Protein AF-A0A2D4WJD2-F1 (afdb_monomer_lite)

Radius of gyration: 35.12 Å; chains: 1; bounding box: 92×122×55 Å

Secondary structure (DSSP, 8-state):
--------------PPPSSPPPHHHHHHHHHHHHHHTTTT----SHHHHHHHHHHHHHHHHHHHHTTT-HHHHHHHTT--HHHHHHHHHHTTSS-----------------------------

Structure (mmCIF, N/CA/C/O backbone):
data_AF-A0A2D4WJD2-F1
#
_entry.id   AF-A0A2D4WJD2-F1
#
loop_
_atom_site.group_PDB
_atom_site.id
_atom_site.type_symbol
_atom_site.label_atom_id
_atom_site.label_alt_id
_atom_site.label_comp_id
_atom_site.label_asym_id
_atom_site.label_entity_id
_atom_site.label_seq_id
_atom_site.pdbx_PDB_ins_code
_atom_site.Cartn_x
_atom_site.Cartn_y
_atom_site.Cartn_z
_atom_site.occupancy
_atom_site.B_iso_or_equiv
_atom_site.auth_seq_id
_atom_site.auth_comp_id
_atom_site.auth_asym_id
_atom_site.auth_atom_id
_atom_site.pdbx_PDB_model_num
ATOM 1 N N . MET A 1 1 ? -44.466 -49.284 16.975 1.00 56.44 1 MET A N 1
ATOM 2 C CA . MET A 1 1 ? -43.035 -49.291 16.580 1.00 56.44 1 MET A CA 1
ATOM 3 C C . MET A 1 1 ? -42.590 -47.872 16.221 1.00 56.44 1 MET A C 1
ATOM 5 O O . MET A 1 1 ? -43.418 -47.095 15.765 1.00 56.44 1 MET A O 1
ATOM 9 N N . LYS A 1 2 ? -41.320 -47.527 16.469 1.00 49.72 2 LYS A N 1
ATOM 10 C CA . LYS A 1 2 ? -40.626 -46.257 16.136 1.00 49.72 2 LYS A CA 1
ATOM 11 C C . LYS A 1 2 ? -39.105 -46.519 16.253 1.00 49.72 2 LYS A C 1
ATOM 13 O O . LYS A 1 2 ? -38.766 -47.464 16.966 1.00 49.72 2 LYS A O 1
ATOM 18 N N . PRO A 1 3 ? -38.192 -45.685 15.705 1.00 69.44 3 PRO A N 1
ATOM 19 C CA . PRO A 1 3 ? -38.372 -44.546 14.797 1.00 69.44 3 PRO A CA 1
ATOM 20 C C . PRO A 1 3 ? -37.901 -44.975 13.371 1.00 69.44 3 PRO A C 1
ATOM 22 O O . PRO A 1 3 ? -38.498 -45.964 12.953 1.00 69.44 3 PRO A O 1
ATOM 25 N N . PRO A 1 4 ? -36.941 -44.389 12.592 1.00 54.59 4 PRO A N 1
ATOM 26 C CA . PRO A 1 4 ? -36.079 -43.202 12.742 1.00 54.59 4 PRO A CA 1
ATOM 27 C C . PRO A 1 4 ? -36.328 -42.042 11.738 1.00 54.59 4 PRO A C 1
ATOM 29 O O . PRO A 1 4 ? -36.428 -42.241 10.538 1.00 54.59 4 PRO A O 1
ATOM 32 N N . LYS A 1 5 ? -36.258 -40.808 12.263 1.00 56.62 5 LYS A N 1
ATOM 33 C CA . LYS A 1 5 ? -35.616 -39.603 11.679 1.00 56.62 5 LYS A CA 1
ATOM 34 C C . LYS A 1 5 ? -35.962 -39.194 10.229 1.00 56.62 5 LYS A C 1
ATOM 36 O O . LYS A 1 5 ? -35.385 -39.703 9.273 1.00 56.62 5 LYS A O 1
ATOM 41 N N . HIS A 1 6 ? -36.704 -38.087 10.091 1.00 54.88 6 HIS A N 1
ATOM 42 C CA . HIS A 1 6 ? -36.541 -37.214 8.921 1.00 54.88 6 HIS A CA 1
ATOM 43 C C . HIS A 1 6 ? -35.066 -36.814 8.798 1.00 54.88 6 HIS A C 1
ATOM 45 O O . HIS A 1 6 ? -34.475 -36.290 9.746 1.00 54.88 6 HIS A O 1
ATOM 51 N N . SER A 1 7 ? -34.479 -37.097 7.636 1.00 53.81 7 SER A N 1
ATOM 52 C CA . SER A 1 7 ? -33.089 -36.773 7.332 1.00 53.81 7 SER A CA 1
ATOM 53 C C . SER A 1 7 ? -32.869 -35.266 7.443 1.00 53.81 7 SER A C 1
ATOM 55 O O . SER A 1 7 ? -33.469 -34.487 6.700 1.00 53.81 7 SER A O 1
ATOM 57 N N . ALA A 1 8 ? -32.012 -34.847 8.375 1.00 60.88 8 ALA A N 1
ATOM 58 C CA . ALA A 1 8 ? -31.551 -33.470 8.423 1.00 60.88 8 ALA A CA 1
ATOM 59 C C . ALA A 1 8 ? -30.728 -33.214 7.155 1.00 60.88 8 ALA A C 1
ATOM 61 O O . ALA A 1 8 ? -29.617 -33.732 7.022 1.00 60.88 8 ALA A O 1
ATOM 62 N N . ALA A 1 9 ? -31.290 -32.437 6.223 1.00 59.53 9 ALA A N 1
ATOM 63 C CA . ALA A 1 9 ? -30.617 -32.081 4.980 1.00 59.53 9 ALA A CA 1
ATOM 64 C C . ALA A 1 9 ? -29.199 -31.568 5.291 1.00 59.53 9 ALA A C 1
ATOM 66 O O . ALA A 1 9 ? -29.039 -30.741 6.200 1.00 59.53 9 ALA A O 1
ATOM 67 N N . PRO A 1 10 ? -28.158 -32.046 4.585 1.00 55.50 10 PRO A N 1
ATOM 68 C CA . PRO A 1 10 ? -26.790 -31.690 4.914 1.00 55.50 10 PRO A CA 1
ATOM 69 C C . PRO A 1 10 ? -26.623 -30.183 4.733 1.00 55.50 10 PRO A C 1
ATOM 71 O O . PRO A 1 10 ? -26.623 -29.680 3.607 1.00 55.50 10 PRO A O 1
ATOM 74 N N . LYS A 1 11 ? -26.467 -29.453 5.850 1.00 63.03 11 LYS A N 1
ATOM 75 C CA . LYS A 1 11 ? -26.087 -28.037 5.829 1.00 63.03 11 LYS A CA 1
ATOM 76 C C . LYS A 1 11 ? -24.836 -27.939 4.962 1.00 63.03 11 LYS A C 1
ATOM 78 O O . LYS A 1 11 ? -23.786 -28.441 5.365 1.00 63.03 11 LYS A O 1
ATOM 83 N N . ARG A 1 12 ? -24.957 -27.347 3.764 1.00 63.53 12 ARG A N 1
ATOM 84 C CA . ARG A 1 12 ? -23.849 -27.200 2.807 1.00 63.53 12 ARG A CA 1
ATOM 85 C C . ARG A 1 12 ? -22.709 -26.488 3.529 1.00 63.53 12 ARG A C 1
ATOM 87 O O . ARG A 1 12 ? -22.753 -25.269 3.681 1.00 63.53 12 ARG A O 1
ATOM 94 N N . ARG A 1 13 ? -21.706 -27.246 3.993 1.00 65.12 13 ARG A N 1
ATOM 95 C CA . ARG A 1 13 ? -20.480 -26.691 4.575 1.00 65.12 13 ARG A CA 1
ATOM 96 C C . ARG A 1 13 ? -19.881 -25.823 3.476 1.00 65.12 13 ARG A C 1
ATOM 98 O O . ARG A 1 13 ? -19.394 -26.367 2.484 1.00 65.12 13 ARG A O 1
ATOM 105 N N . LYS A 1 14 ? -19.982 -24.493 3.598 1.00 66.75 14 LYS A N 1
ATOM 106 C CA . LYS A 1 14 ? -19.298 -23.590 2.671 1.00 66.75 14 LYS A CA 1
ATOM 107 C C . LYS A 1 14 ? -17.819 -23.959 2.761 1.00 66.75 14 LYS A C 1
ATOM 109 O O . LYS A 1 14 ? -17.235 -23.849 3.838 1.00 66.75 14 LYS A O 1
ATOM 114 N N . LYS A 1 15 ? -17.249 -24.489 1.672 1.00 64.25 15 LYS A N 1
ATOM 115 C CA . LYS A 1 15 ? -15.807 -24.744 1.609 1.00 64.25 15 LYS A CA 1
ATOM 116 C C . LYS A 1 15 ? -15.127 -23.409 1.911 1.00 64.25 15 LYS A C 1
ATOM 118 O O . LYS A 1 15 ? -15.467 -22.418 1.266 1.00 64.25 15 LYS A O 1
ATOM 123 N N . LYS A 1 16 ? -14.221 -23.377 2.895 1.00 64.12 16 LYS A N 1
ATOM 124 C CA . LYS A 1 16 ? -13.348 -22.211 3.072 1.00 64.12 16 LYS A CA 1
ATOM 125 C C . LYS A 1 16 ? -12.623 -21.984 1.734 1.00 64.12 16 LYS A C 1
ATOM 127 O O . LYS A 1 16 ? -12.183 -22.979 1.148 1.00 64.12 16 LYS A O 1
ATOM 132 N N . PRO A 1 17 ? -12.550 -20.745 1.217 1.00 70.38 17 PRO A N 1
ATOM 133 C CA . PRO A 1 17 ? -11.779 -20.469 0.011 1.00 70.38 17 PRO A CA 1
ATOM 134 C C . PRO A 1 17 ? -10.319 -20.880 0.241 1.00 70.38 17 PRO A C 1
ATOM 136 O O . PRO A 1 17 ? -9.785 -20.721 1.336 1.00 70.38 17 PRO A O 1
ATOM 139 N N . SER A 1 18 ? -9.688 -21.464 -0.776 1.00 75.56 18 SER A N 1
ATOM 140 C CA . SER A 1 18 ? -8.344 -22.049 -0.691 1.00 75.56 18 SER A CA 1
ATOM 141 C C . SER A 1 18 ? -7.241 -21.010 -0.927 1.00 75.56 18 SER A C 1
ATOM 143 O O . SER A 1 18 ? -6.349 -21.222 -1.744 1.00 75.56 18 SER A O 1
ATOM 145 N N . GLY A 1 19 ? -7.338 -19.863 -0.260 1.00 80.88 19 GLY A N 1
ATOM 146 C CA . GLY A 1 19 ? -6.421 -18.735 -0.403 1.00 80.88 19 GLY A CA 1
ATOM 147 C C . GLY A 1 19 ? -6.662 -17.677 0.678 1.00 80.88 19 GLY A C 1
ATOM 148 O O . GLY A 1 19 ? -7.614 -17.817 1.453 1.00 80.88 19 GLY A O 1
ATOM 149 N N . PRO A 1 20 ? -5.812 -16.638 0.752 1.00 83.56 20 PRO A N 1
ATOM 150 C CA . PRO A 1 20 ? -6.036 -15.513 1.654 1.00 83.56 20 PRO A CA 1
ATOM 151 C C . PRO A 1 20 ? -7.379 -14.821 1.349 1.00 83.56 20 PRO A C 1
ATOM 153 O O . PRO A 1 20 ? -7.844 -14.874 0.203 1.00 83.56 20 PRO A O 1
ATOM 156 N N . PRO A 1 21 ? -8.012 -14.166 2.341 1.00 89.00 21 PRO A N 1
ATOM 157 C CA . PRO A 1 21 ? -9.195 -13.355 2.087 1.00 89.00 21 PRO A CA 1
ATOM 158 C C . PRO A 1 21 ? -8.880 -12.219 1.095 1.00 89.00 21 PRO A C 1
ATOM 160 O O . PRO A 1 21 ? -7.722 -11.797 0.983 1.00 89.00 21 PRO A O 1
ATOM 163 N N . PRO A 1 22 ? -9.893 -11.688 0.384 1.00 93.69 22 PRO A N 1
ATOM 164 C CA . PRO A 1 22 ? -9.750 -10.457 -0.387 1.00 93.69 22 PRO A CA 1
ATOM 165 C C . PRO A 1 22 ? -9.102 -9.351 0.452 1.00 93.69 22 PRO A C 1
ATOM 167 O O . PRO A 1 22 ? -9.441 -9.187 1.621 1.00 93.69 22 PRO A O 1
ATOM 170 N N . LEU A 1 23 ? -8.211 -8.551 -0.147 1.00 92.06 23 LEU A N 1
ATOM 171 C CA . LEU A 1 23 ? -7.459 -7.506 0.568 1.00 92.06 23 LEU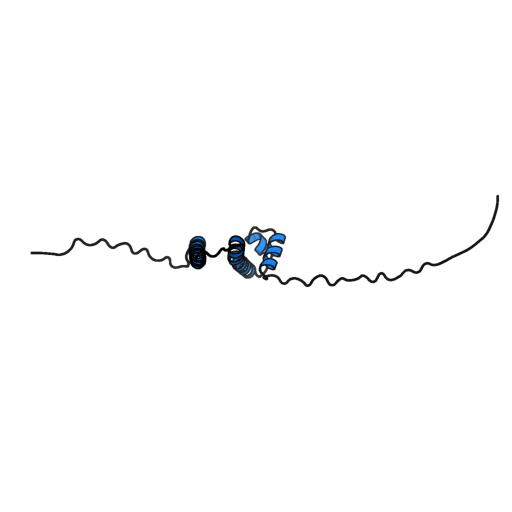 A CA 1
ATOM 172 C C . LEU A 1 23 ? -8.364 -6.567 1.385 1.00 92.06 23 LEU A C 1
ATOM 174 O O . LEU A 1 23 ? -8.002 -6.179 2.489 1.00 92.06 23 LEU A O 1
ATOM 178 N N . ARG A 1 24 ? -9.556 -6.250 0.864 1.00 94.56 24 ARG A N 1
ATOM 179 C CA . ARG A 1 24 ? -10.575 -5.450 1.558 1.00 94.56 24 ARG A CA 1
ATOM 180 C C . ARG A 1 24 ? -11.038 -6.086 2.871 1.00 94.56 24 ARG A C 1
ATOM 182 O O . ARG A 1 24 ? -11.192 -5.373 3.855 1.00 94.56 24 ARG A O 1
ATOM 189 N N . ASP A 1 25 ? -11.266 -7.395 2.871 1.00 94.56 25 ASP A N 1
ATOM 190 C CA . ASP A 1 25 ? -11.780 -8.123 4.030 1.00 94.56 25 ASP A CA 1
ATOM 191 C C . ASP A 1 25 ? -10.669 -8.251 5.083 1.00 94.56 25 ASP A C 1
ATOM 193 O O . ASP A 1 25 ? -10.876 -7.883 6.236 1.00 94.56 25 ASP A O 1
ATOM 197 N N . SER A 1 26 ? -9.455 -8.622 4.653 1.00 94.31 26 SER A N 1
ATOM 198 C CA . SER A 1 26 ? -8.250 -8.662 5.497 1.00 94.31 26 SER A CA 1
ATOM 199 C C . SER A 1 26 ? -7.931 -7.303 6.138 1.00 94.31 26 SER A C 1
ATOM 201 O O . SER A 1 26 ? -7.595 -7.233 7.317 1.00 94.31 26 SER A O 1
ATOM 203 N N . ALA A 1 27 ? -8.056 -6.207 5.379 1.00 93.94 27 ALA A N 1
ATOM 204 C CA . ALA A 1 27 ? -7.862 -4.854 5.897 1.00 93.94 27 ALA A CA 1
ATOM 205 C C . ALA A 1 27 ? -8.974 -4.449 6.878 1.00 93.94 27 ALA A C 1
ATOM 207 O O . ALA A 1 27 ? -8.684 -3.846 7.906 1.00 93.94 27 ALA A O 1
ATOM 208 N N . SER A 1 28 ? -10.233 -4.805 6.600 1.00 94.94 28 SER A N 1
ATOM 209 C CA . SER A 1 28 ? -11.354 -4.538 7.508 1.00 94.94 28 SER A CA 1
ATOM 210 C C . SER A 1 28 ? -11.213 -5.279 8.840 1.00 94.94 28 SER A C 1
ATOM 212 O O . SER A 1 28 ? -11.537 -4.709 9.877 1.00 94.94 28 SER A O 1
ATOM 214 N N . GLU A 1 29 ? -10.731 -6.525 8.817 1.00 94.94 29 GLU A N 1
ATOM 215 C CA . GLU A 1 29 ? -10.455 -7.330 10.013 1.00 94.94 29 GLU A CA 1
ATOM 216 C C . GLU A 1 29 ? -9.312 -6.716 10.839 1.00 94.94 29 GLU A C 1
ATOM 218 O O . GLU A 1 29 ? -9.475 -6.474 12.034 1.00 94.94 29 GLU A O 1
ATOM 223 N N . ALA A 1 30 ? -8.194 -6.364 10.193 1.00 93.94 30 ALA A N 1
ATOM 224 C CA . ALA A 1 30 ? -7.043 -5.753 10.861 1.00 93.94 30 ALA A CA 1
ATOM 225 C C . ALA A 1 30 ? -7.344 -4.360 11.451 1.00 93.94 30 ALA A C 1
ATOM 227 O O . ALA A 1 30 ? -6.933 -4.068 12.572 1.00 93.94 30 ALA A O 1
ATOM 228 N N . ILE A 1 31 ? -8.077 -3.506 10.724 1.00 93.94 31 ILE A N 1
ATOM 229 C CA . ILE A 1 31 ? -8.475 -2.173 11.205 1.00 93.94 31 ILE A CA 1
ATOM 230 C C . ILE A 1 31 ? -9.483 -2.293 12.354 1.00 93.94 31 ILE A C 1
ATOM 232 O O . ILE A 1 31 ? -9.352 -1.573 13.339 1.00 93.94 31 ILE A O 1
ATOM 236 N N . GLY A 1 32 ? -10.454 -3.212 12.260 1.00 93.56 32 GLY A N 1
ATOM 237 C CA . GLY A 1 32 ? -11.410 -3.474 13.340 1.00 93.56 32 GLY A CA 1
ATOM 238 C C . GLY A 1 32 ? -10.705 -3.879 14.634 1.00 93.56 32 GLY A C 1
ATOM 239 O O . GLY A 1 32 ? -10.877 -3.219 15.654 1.00 93.56 32 GLY A O 1
ATOM 240 N N . HIS A 1 33 ? -9.818 -4.875 14.559 1.00 93.75 33 HIS A N 1
ATOM 241 C CA . HIS A 1 33 ? -9.010 -5.309 15.699 1.00 93.75 33 HIS A CA 1
ATOM 242 C C . HIS A 1 33 ? -8.131 -4.178 16.261 1.00 93.75 33 HIS A C 1
ATOM 244 O O . HIS A 1 33 ? -8.020 -4.036 17.475 1.00 93.75 33 HIS A O 1
ATOM 250 N N . PHE A 1 34 ? -7.505 -3.355 15.408 1.00 91.62 34 PHE A N 1
ATOM 251 C CA . PHE A 1 34 ? -6.711 -2.214 15.878 1.00 91.62 34 PHE A CA 1
ATOM 252 C C . PHE A 1 34 ? -7.561 -1.214 16.678 1.00 91.62 34 PHE A C 1
ATOM 254 O O . PHE A 1 34 ? -7.153 -0.795 17.760 1.00 91.62 34 PHE A O 1
ATOM 261 N N . LEU A 1 35 ? -8.752 -0.870 16.179 1.00 91.75 35 LEU A N 1
ATOM 262 C CA . LEU A 1 35 ? -9.676 0.040 16.859 1.00 91.75 35 LEU A CA 1
ATOM 263 C C . LEU A 1 35 ? -10.204 -0.540 18.179 1.00 91.75 35 LEU A C 1
ATOM 265 O O . LEU A 1 35 ? -10.330 0.201 19.148 1.00 91.75 35 LEU A O 1
ATOM 269 N N . GLU A 1 36 ? -10.456 -1.850 18.244 1.00 92.06 36 GLU A N 1
ATOM 270 C CA . GLU A 1 36 ? -10.800 -2.545 19.494 1.00 92.06 36 GLU A CA 1
ATOM 271 C C . GLU A 1 36 ? -9.653 -2.471 20.517 1.00 92.06 36 GLU A C 1
ATOM 273 O O . GLU A 1 36 ? -9.899 -2.231 21.696 1.00 92.06 36 GLU A O 1
ATOM 278 N N . THR A 1 37 ? -8.391 -2.584 20.080 1.00 89.81 37 THR A N 1
ATOM 279 C CA . THR A 1 37 ? -7.218 -2.466 20.969 1.00 89.81 37 THR A CA 1
ATOM 280 C C . THR A 1 37 ? -6.883 -1.047 21.437 1.00 89.81 37 THR A C 1
ATOM 282 O O . THR A 1 37 ? -5.998 -0.904 22.277 1.00 89.81 37 THR A O 1
ATOM 285 N N . LEU A 1 38 ? -7.554 -0.002 20.936 1.00 87.69 38 LEU A N 1
ATOM 286 C CA . LEU A 1 38 ? -7.360 1.364 21.444 1.00 87.69 38 LEU A CA 1
ATOM 287 C C . LEU A 1 38 ? -8.021 1.595 22.813 1.00 87.69 38 LEU A C 1
ATOM 289 O O . LEU A 1 3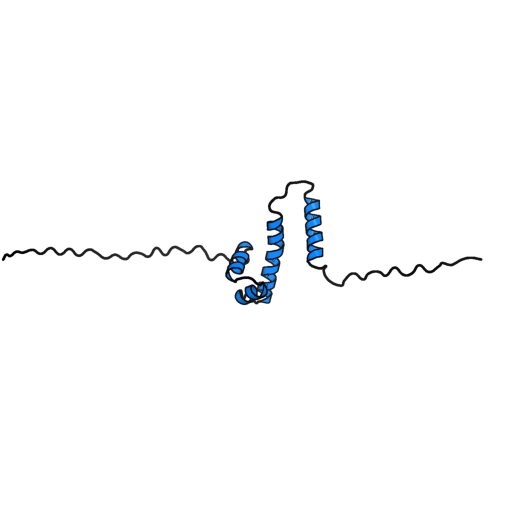8 ? -7.653 2.551 23.482 1.00 87.69 38 LEU A O 1
ATOM 293 N N . ASP A 1 39 ? -8.999 0.773 23.215 1.00 81.75 39 ASP A N 1
ATOM 294 C CA . ASP A 1 39 ? -9.700 0.838 24.519 1.00 81.75 39 ASP A CA 1
ATOM 295 C C . ASP A 1 39 ? -10.181 2.252 24.940 1.00 81.75 39 ASP A C 1
ATOM 297 O O . ASP A 1 39 ? -10.231 2.613 26.113 1.00 81.75 39 ASP A O 1
ATOM 301 N N . GLY A 1 40 ? -10.536 3.087 23.954 1.00 78.62 40 GLY A N 1
ATOM 302 C CA . GLY A 1 40 ? -10.996 4.467 24.157 1.00 78.62 40 GLY A CA 1
ATOM 303 C C . GLY A 1 40 ? -9.907 5.550 24.154 1.00 78.62 40 GLY A C 1
ATOM 304 O O . GLY A 1 40 ? -10.253 6.732 24.195 1.00 78.62 40 GLY A O 1
ATOM 305 N N . GLU A 1 41 ? -8.624 5.195 24.046 1.00 84.06 41 GLU A N 1
ATOM 306 C CA . GLU A 1 41 ? -7.526 6.160 23.912 1.00 84.06 41 GLU A CA 1
ATOM 307 C C . GLU A 1 41 ? -7.595 6.936 22.576 1.00 84.06 41 GLU A C 1
ATOM 309 O O . GLU A 1 41 ? -7.912 6.365 21.522 1.00 84.06 41 GLU A O 1
ATOM 314 N N . PRO A 1 42 ? -7.284 8.247 22.566 1.00 81.94 42 PRO A N 1
ATOM 315 C CA . PRO A 1 42 ? -7.352 9.066 21.362 1.00 81.94 42 PRO A CA 1
ATOM 316 C C . PRO A 1 42 ? -6.210 8.741 20.387 1.00 81.94 42 PRO A C 1
ATOM 318 O O . PRO A 1 42 ? -5.041 9.020 20.649 1.00 81.94 42 PRO A O 1
ATOM 321 N N . CYS A 1 43 ? -6.558 8.226 19.207 1.00 83.88 43 CYS A N 1
ATOM 322 C CA . CYS A 1 43 ? -5.620 7.990 18.108 1.00 83.88 43 CYS A CA 1
ATOM 323 C C . CYS A 1 43 ? -5.716 9.105 17.049 1.00 83.88 43 CYS A C 1
ATOM 325 O O . CYS A 1 43 ? -6.737 9.244 16.371 1.00 83.88 43 CYS A O 1
ATOM 327 N N . SER A 1 44 ? -4.649 9.895 16.893 1.00 88.38 44 SER A N 1
ATOM 328 C CA . SER A 1 44 ? -4.451 10.821 15.767 1.00 88.38 44 SER A CA 1
ATOM 329 C C . SER A 1 44 ? -3.693 10.148 14.614 1.00 88.38 44 SER A C 1
ATOM 331 O O . SER A 1 44 ? -3.092 9.091 14.788 1.00 88.38 44 SER A O 1
ATOM 333 N N . GLU A 1 45 ? -3.730 10.743 13.417 1.00 91.06 45 GLU A N 1
ATOM 334 C CA . GLU A 1 45 ? -2.993 10.290 12.221 1.00 91.06 45 GLU A CA 1
ATOM 335 C C . GLU A 1 45 ? -3.257 8.838 11.755 1.00 91.06 45 GLU A C 1
ATOM 337 O O . GLU A 1 45 ? -2.522 8.305 10.922 1.00 91.06 45 GLU A O 1
ATOM 342 N N . LEU A 1 46 ? -4.347 8.202 12.214 1.00 90.69 46 LEU A N 1
ATOM 343 C CA . LEU A 1 46 ? -4.734 6.829 11.842 1.00 90.69 46 LEU A CA 1
ATOM 344 C C . LEU A 1 46 ? -4.776 6.606 10.319 1.00 90.69 46 LEU A C 1
ATOM 346 O O . LEU A 1 46 ? -4.354 5.556 9.835 1.00 90.69 46 LEU A O 1
ATOM 350 N N . TYR A 1 47 ? -5.269 7.591 9.563 1.00 94.69 47 TYR A N 1
ATOM 351 C CA . TYR A 1 47 ? -5.324 7.520 8.101 1.00 94.69 47 TYR A CA 1
ATOM 352 C C . TYR A 1 47 ? -3.927 7.384 7.483 1.00 94.69 47 TYR A C 1
ATOM 354 O O . TYR A 1 47 ? -3.704 6.473 6.686 1.00 94.69 47 TYR A O 1
ATOM 362 N N . ASP A 1 48 ? -2.979 8.233 7.886 1.00 93.62 48 ASP A N 1
ATOM 363 C CA . ASP A 1 48 ? -1.613 8.202 7.363 1.00 93.62 48 ASP A CA 1
ATOM 364 C C . ASP A 1 48 ? -0.866 6.950 7.840 1.00 93.62 48 ASP A C 1
ATOM 366 O O . ASP A 1 48 ? -0.182 6.316 7.037 1.00 93.62 48 ASP A O 1
ATOM 370 N N . MET A 1 49 ? -1.068 6.505 9.087 1.00 92.62 49 MET A N 1
ATOM 371 C CA . MET A 1 49 ? -0.512 5.236 9.577 1.00 92.62 49 MET A CA 1
ATOM 372 C C . MET A 1 49 ? -0.981 4.040 8.730 1.00 92.62 49 MET A C 1
ATOM 374 O O . MET A 1 49 ? -0.161 3.231 8.293 1.00 92.62 49 MET A O 1
ATOM 378 N N . VAL A 1 50 ? -2.289 3.922 8.470 1.00 94.31 50 VAL A N 1
ATOM 379 C CA . VAL A 1 50 ? -2.847 2.839 7.640 1.00 94.31 50 VAL A CA 1
ATOM 380 C C . VAL A 1 50 ? -2.373 2.962 6.192 1.00 94.31 50 VAL A C 1
ATOM 382 O O . VAL A 1 50 ? -2.022 1.956 5.576 1.00 94.31 50 VAL A O 1
ATOM 385 N N . LEU A 1 51 ? -2.305 4.180 5.647 1.00 95.50 51 LEU A N 1
ATOM 386 C CA . LEU A 1 51 ? -1.812 4.408 4.292 1.00 95.50 51 LEU A CA 1
ATOM 387 C C . LEU A 1 51 ? -0.336 4.001 4.158 1.00 95.50 51 LEU A C 1
ATOM 389 O O . LEU A 1 51 ? 0.011 3.341 3.182 1.00 95.50 51 LEU A O 1
ATOM 393 N N . HIS A 1 52 ? 0.509 4.307 5.147 1.00 94.81 52 HIS A N 1
ATOM 394 C CA . HIS A 1 52 ? 1.904 3.858 5.193 1.00 94.81 52 HIS A CA 1
ATOM 395 C C . HIS A 1 52 ? 2.022 2.325 5.206 1.00 94.81 52 HIS A C 1
ATOM 397 O O . HIS A 1 52 ? 2.725 1.764 4.363 1.00 94.81 52 HIS A O 1
ATOM 403 N N . GLN A 1 53 ? 1.269 1.649 6.082 1.00 93.62 53 GLN A N 1
ATOM 404 C CA . GLN A 1 53 ? 1.233 0.180 6.193 1.00 93.62 53 GLN A CA 1
ATOM 405 C C . GLN A 1 53 ? 0.807 -0.525 4.889 1.00 93.62 53 GLN A C 1
ATOM 407 O O . GLN A 1 53 ? 1.199 -1.665 4.645 1.00 93.62 53 GLN A O 1
ATOM 412 N N . VAL A 1 54 ? 0.001 0.129 4.043 1.00 96.25 54 VAL A N 1
ATOM 413 C CA . VAL A 1 54 ? -0.468 -0.421 2.756 1.00 96.25 54 VAL A CA 1
ATOM 414 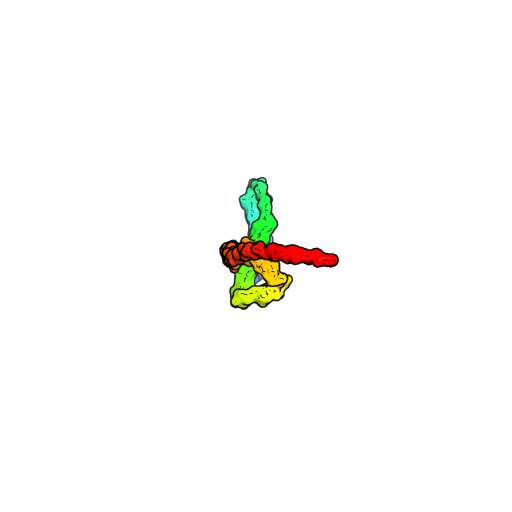C C . VAL A 1 54 ? 0.454 -0.042 1.592 1.00 96.25 54 VAL A C 1
ATOM 416 O O . VAL A 1 54 ? 0.694 -0.858 0.699 1.00 96.25 54 VAL A O 1
ATOM 419 N N . GLU A 1 55 ? 0.980 1.182 1.574 1.00 97.38 55 GLU A N 1
ATOM 420 C CA . GLU A 1 55 ? 1.812 1.681 0.478 1.00 97.38 55 GLU A CA 1
ATOM 421 C C . GLU A 1 55 ? 3.211 1.056 0.436 1.00 97.38 55 GLU A C 1
ATOM 423 O O . GLU A 1 55 ? 3.682 0.725 -0.653 1.00 97.38 55 GLU A O 1
ATOM 428 N N . GLU A 1 56 ? 3.876 0.861 1.579 1.00 97.06 56 GLU A N 1
ATOM 429 C CA . GLU A 1 56 ? 5.213 0.253 1.616 1.00 97.06 56 GLU A CA 1
ATOM 430 C C . GLU A 1 56 ? 5.252 -1.147 0.960 1.00 97.06 56 GLU A C 1
ATOM 432 O O . GLU A 1 56 ? 6.032 -1.329 0.012 1.00 97.06 56 GLU A O 1
ATOM 437 N N . PRO A 1 57 ? 4.417 -2.136 1.359 1.00 96.69 57 PRO A N 1
ATOM 438 C CA . PRO A 1 57 ? 4.435 -3.457 0.733 1.00 96.69 57 PRO A CA 1
ATOM 439 C C . PRO A 1 57 ? 3.988 -3.423 -0.734 1.00 96.69 57 PRO A C 1
ATOM 441 O O . PRO A 1 57 ? 4.529 -4.181 -1.542 1.00 96.69 57 PRO A O 1
ATOM 444 N N . LEU A 1 58 ? 3.067 -2.525 -1.111 1.00 98.00 58 LEU A N 1
ATOM 445 C CA . LEU A 1 58 ? 2.667 -2.318 -2.507 1.00 98.00 58 LEU A CA 1
ATOM 446 C C . LEU A 1 58 ? 3.857 -1.862 -3.364 1.00 98.00 58 LEU A C 1
ATOM 448 O O . LEU A 1 58 ? 4.134 -2.449 -4.413 1.00 98.00 58 LEU A O 1
ATOM 452 N N . PHE A 1 59 ? 4.579 -0.829 -2.926 1.00 98.19 59 PHE A N 1
ATOM 453 C CA . PHE A 1 59 ? 5.724 -0.309 -3.667 1.00 98.19 59 PHE A CA 1
ATOM 454 C C . PHE A 1 59 ? 6.879 -1.302 -3.717 1.00 98.19 59 PHE A C 1
ATOM 456 O O . PHE A 1 59 ? 7.494 -1.443 -4.774 1.00 98.19 59 PHE A O 1
ATOM 463 N N . LYS A 1 60 ? 7.147 -2.023 -2.624 1.00 97.62 60 LYS A N 1
ATOM 464 C CA . LYS A 1 60 ? 8.167 -3.075 -2.585 1.00 97.62 60 LYS A CA 1
ATOM 465 C C . LYS A 1 60 ? 7.858 -4.193 -3.582 1.00 97.62 60 LYS A C 1
ATOM 467 O O . LYS A 1 60 ? 8.682 -4.467 -4.450 1.00 97.62 60 LYS A O 1
ATOM 472 N N . ALA A 1 61 ? 6.644 -4.745 -3.546 1.00 98.12 61 ALA A N 1
ATOM 473 C CA . ALA A 1 61 ? 6.225 -5.809 -4.457 1.00 98.12 61 ALA A CA 1
ATOM 474 C C . ALA A 1 61 ? 6.297 -5.390 -5.937 1.00 98.12 61 ALA A C 1
ATOM 476 O O . ALA A 1 61 ? 6.754 -6.167 -6.776 1.00 98.12 61 ALA A O 1
ATOM 477 N N . VAL A 1 62 ? 5.898 -4.155 -6.272 1.00 98.31 62 VAL A N 1
ATOM 478 C CA . VAL A 1 62 ? 5.990 -3.649 -7.652 1.00 98.31 62 VAL A CA 1
ATOM 479 C C . VAL A 1 62 ? 7.434 -3.347 -8.061 1.00 98.31 62 VAL A C 1
ATOM 481 O O . VAL A 1 62 ? 7.797 -3.602 -9.210 1.00 98.31 62 VAL A O 1
ATOM 484 N N . LEU A 1 63 ? 8.287 -2.842 -7.164 1.00 98.00 63 LEU A N 1
ATOM 485 C CA . LEU A 1 63 ? 9.715 -2.672 -7.455 1.00 98.00 63 LEU A CA 1
ATOM 486 C C . LEU A 1 63 ? 10.389 -4.018 -7.729 1.00 98.00 63 LEU A C 1
ATOM 488 O O . LEU A 1 63 ? 11.063 -4.139 -8.749 1.00 98.00 63 LEU A O 1
ATOM 492 N N . ASP A 1 64 ? 10.153 -5.028 -6.893 1.00 98.00 64 ASP A N 1
ATOM 493 C CA . ASP A 1 64 ? 10.689 -6.378 -7.093 1.00 98.00 64 ASP A CA 1
ATOM 494 C C . ASP A 1 64 ? 10.187 -6.983 -8.419 1.00 98.00 64 ASP A C 1
ATOM 496 O O . ASP A 1 64 ? 10.990 -7.422 -9.245 1.00 98.00 64 ASP A O 1
ATOM 500 N N . TYR A 1 65 ? 8.876 -6.911 -8.693 1.00 98.44 65 TYR A N 1
ATOM 501 C CA . TYR A 1 65 ? 8.277 -7.396 -9.945 1.00 98.44 65 TYR A CA 1
ATOM 502 C C . TYR A 1 65 ? 8.834 -6.694 -11.196 1.00 98.44 65 TYR A C 1
ATOM 504 O O . TYR A 1 65 ? 9.025 -7.318 -12.239 1.00 98.44 65 TYR A O 1
ATOM 512 N N . THR A 1 66 ? 9.125 -5.394 -11.104 1.00 97.94 66 THR A N 1
ATOM 513 C CA . THR A 1 66 ? 9.674 -4.597 -12.215 1.00 97.94 66 THR A CA 1
ATOM 514 C C . THR A 1 66 ? 11.203 -4.543 -12.241 1.00 97.94 66 THR A C 1
ATOM 516 O O . THR A 1 66 ? 11.762 -3.750 -13.002 1.00 97.94 66 THR A O 1
ATOM 519 N N . GLN A 1 67 ? 11.893 -5.367 -11.440 1.00 97.38 67 GLN A N 1
ATOM 520 C CA . GLN A 1 67 ? 13.359 -5.397 -11.326 1.00 97.38 67 GLN A CA 1
ATOM 521 C C . GLN A 1 67 ? 13.954 -4.001 -11.058 1.00 97.38 67 GLN A C 1
ATOM 523 O O . GLN A 1 67 ? 14.935 -3.581 -11.670 1.00 97.38 67 GLN A O 1
ATOM 528 N N . TYR A 1 68 ? 13.315 -3.249 -10.160 1.00 95.94 68 TYR A N 1
ATOM 529 C CA . TYR A 1 68 ? 13.654 -1.878 -9.767 1.00 95.94 68 TYR A CA 1
ATOM 530 C C . TYR A 1 68 ? 13.591 -0.836 -10.907 1.00 95.94 68 TYR A C 1
ATOM 532 O O . TYR A 1 68 ? 14.024 0.312 -10.740 1.00 95.94 68 TYR A O 1
ATOM 540 N N . ASN A 1 69 ? 12.978 -1.165 -12.052 1.00 96.25 69 ASN A N 1
ATOM 541 C CA . ASN A 1 69 ? 12.723 -0.213 -13.133 1.00 96.25 69 ASN A CA 1
ATOM 542 C C . ASN A 1 69 ? 11.605 0.770 -12.746 1.00 96.25 69 ASN A C 1
ATOM 544 O O . ASN A 1 69 ? 10.429 0.582 -13.052 1.00 96.25 69 ASN A O 1
ATOM 548 N N . GLN A 1 70 ? 11.997 1.881 -12.119 1.00 95.25 70 GLN A N 1
ATOM 549 C CA . GLN A 1 70 ? 11.083 2.919 -11.629 1.00 95.25 70 GLN A CA 1
ATOM 550 C C . GLN A 1 70 ? 10.145 3.514 -12.691 1.00 95.25 70 GLN A C 1
ATOM 552 O O . GLN A 1 70 ? 9.088 4.022 -12.330 1.00 95.25 70 GLN A O 1
ATOM 557 N N . SER A 1 71 ? 10.511 3.504 -13.977 1.00 97.19 71 SER A N 1
ATOM 558 C CA . SER A 1 71 ? 9.617 3.992 -15.037 1.00 97.19 71 SER A CA 1
ATOM 559 C C . SER A 1 71 ? 8.503 2.983 -15.324 1.00 97.19 71 SER A C 1
ATOM 561 O O . SER A 1 71 ? 7.349 3.379 -15.469 1.00 97.19 71 SER A O 1
ATOM 563 N N . HIS A 1 72 ? 8.832 1.688 -15.334 1.00 98.12 72 HIS A N 1
ATOM 564 C CA . HIS A 1 72 ? 7.854 0.608 -15.468 1.00 98.12 72 HIS A CA 1
ATOM 565 C C . HIS A 1 72 ? 6.962 0.508 -14.219 1.00 98.12 72 HIS A C 1
ATOM 567 O O . HIS A 1 72 ? 5.742 0.478 -14.351 1.00 98.12 72 HIS A O 1
ATOM 573 N N . ALA A 1 73 ? 7.547 0.576 -13.017 1.00 98.12 73 ALA A N 1
ATOM 574 C CA . ALA A 1 73 ? 6.807 0.622 -11.753 1.00 98.12 73 ALA A CA 1
ATOM 575 C C . ALA A 1 73 ? 5.811 1.792 -11.705 1.00 98.12 73 ALA A C 1
ATOM 577 O O . ALA A 1 73 ? 4.655 1.608 -11.338 1.00 98.12 73 ALA A O 1
ATOM 578 N N . ALA A 1 74 ? 6.236 2.993 -12.118 1.00 98.06 74 ALA A N 1
ATOM 579 C CA . ALA A 1 74 ? 5.372 4.171 -12.151 1.00 98.06 74 ALA A CA 1
ATOM 580 C C . ALA A 1 74 ? 4.182 3.984 -13.108 1.00 98.06 74 ALA A C 1
ATOM 582 O O . ALA A 1 74 ? 3.049 4.255 -12.719 1.00 98.06 74 ALA A O 1
ATOM 583 N N . ALA A 1 75 ? 4.424 3.456 -14.313 1.00 98.19 75 ALA A N 1
ATOM 584 C CA . ALA A 1 75 ? 3.365 3.147 -15.272 1.00 98.19 75 ALA A CA 1
ATOM 585 C C . ALA A 1 75 ? 2.382 2.088 -14.735 1.00 98.19 75 ALA A C 1
ATOM 587 O O . ALA A 1 75 ? 1.173 2.273 -14.839 1.00 98.19 75 ALA A O 1
ATOM 588 N N . MET A 1 76 ? 2.890 1.024 -14.104 1.00 98.25 76 MET A N 1
ATOM 589 C CA . MET A 1 76 ? 2.085 -0.047 -13.503 1.00 98.25 76 MET A CA 1
ATOM 590 C C . MET A 1 76 ? 1.210 0.439 -12.341 1.00 98.25 76 MET A C 1
ATOM 592 O O . MET A 1 76 ? 0.067 0.014 -12.210 1.00 98.25 76 MET A O 1
ATOM 596 N N . LEU A 1 77 ? 1.732 1.352 -11.518 1.00 97.88 77 LEU A N 1
ATOM 597 C CA . LEU A 1 77 ? 1.013 1.968 -10.398 1.00 97.88 77 LEU A CA 1
ATOM 598 C C . LEU A 1 77 ? 0.078 3.114 -10.829 1.00 97.88 77 LEU A C 1
ATOM 600 O O . LEU A 1 77 ? -0.598 3.690 -9.982 1.00 97.88 77 LEU A O 1
ATOM 604 N N . GLY A 1 78 ? 0.066 3.501 -12.111 1.00 98.12 78 GLY A N 1
ATOM 605 C CA . GLY A 1 78 ? -0.676 4.674 -12.591 1.00 98.12 78 GLY A CA 1
ATOM 606 C C . GLY A 1 78 ? -0.150 6.012 -12.048 1.00 98.12 78 GLY A C 1
ATOM 607 O O . GLY A 1 78 ? -0.875 7.005 -12.026 1.00 98.12 78 GLY A O 1
ATOM 608 N N . LEU A 1 79 ? 1.106 6.058 -11.592 1.00 97.69 79 LEU A N 1
ATOM 609 C CA . LEU A 1 79 ? 1.721 7.229 -10.968 1.00 97.69 79 LEU A CA 1
ATOM 610 C C . LEU A 1 79 ? 2.662 7.957 -11.930 1.00 97.69 79 LEU A C 1
ATOM 612 O O . LEU A 1 79 ? 3.404 7.357 -12.705 1.00 97.69 79 LEU A O 1
ATOM 616 N N . ASN A 1 80 ? 2.756 9.280 -11.789 1.00 97.19 80 ASN A N 1
ATOM 617 C CA . ASN A 1 80 ? 3.898 10.011 -12.333 1.00 97.19 80 ASN A CA 1
ATOM 618 C C . ASN A 1 80 ? 5.185 9.534 -11.625 1.00 97.19 80 ASN A C 1
ATOM 620 O O . ASN A 1 80 ? 5.235 9.469 -10.394 1.00 97.19 80 ASN A O 1
ATOM 624 N N . ARG A 1 81 ? 6.258 9.266 -12.382 1.00 96.19 81 ARG A N 1
ATOM 625 C CA . ARG A 1 81 ? 7.592 8.901 -11.860 1.00 96.19 81 ARG A CA 1
ATOM 626 C C . ARG A 1 81 ? 8.103 9.864 -10.779 1.00 96.19 81 ARG A C 1
ATOM 628 O O . ARG A 1 81 ? 8.790 9.431 -9.855 1.00 96.19 81 ARG A O 1
ATOM 635 N N . GLY A 1 82 ? 7.777 11.155 -10.873 1.00 96.19 82 GLY A N 1
ATOM 636 C CA . GLY A 1 82 ? 8.093 12.148 -9.841 1.00 96.19 82 GLY A CA 1
ATOM 637 C C . GLY A 1 82 ? 7.373 11.882 -8.514 1.00 96.19 82 GLY A C 1
ATOM 638 O O . GLY A 1 82 ? 7.995 11.969 -7.456 1.00 96.19 82 GLY A O 1
ATOM 639 N N . THR A 1 83 ? 6.097 11.495 -8.570 1.00 97.19 83 THR A N 1
ATOM 640 C CA . THR A 1 83 ? 5.289 11.098 -7.407 1.00 97.19 83 THR A CA 1
ATOM 641 C C . THR A 1 83 ? 5.800 9.794 -6.807 1.00 97.19 83 THR A C 1
ATOM 643 O O . THR A 1 83 ? 6.071 9.761 -5.609 1.00 97.19 83 THR A O 1
ATOM 646 N N . LEU A 1 84 ? 6.043 8.765 -7.634 1.00 97.50 84 LEU A N 1
ATOM 647 C CA . LEU A 1 84 ? 6.630 7.502 -7.173 1.00 97.50 84 LEU A CA 1
ATOM 648 C C . LEU A 1 84 ? 7.954 7.753 -6.438 1.00 97.50 84 LEU A C 1
ATOM 650 O O . LEU A 1 84 ? 8.140 7.275 -5.329 1.00 97.50 84 LEU A O 1
ATOM 654 N N . ARG A 1 85 ? 8.860 8.568 -6.994 1.00 96.25 85 ARG A N 1
ATOM 655 C CA . ARG A 1 85 ? 10.138 8.890 -6.335 1.00 96.25 85 ARG A CA 1
ATOM 656 C C . ARG A 1 85 ? 9.997 9.608 -4.993 1.00 96.25 85 ARG A C 1
ATOM 658 O O . ARG A 1 85 ? 10.857 9.409 -4.142 1.00 96.25 85 ARG A O 1
ATOM 665 N N . LYS A 1 86 ? 8.967 10.439 -4.798 1.00 96.25 86 LYS A N 1
ATOM 666 C CA . LYS A 1 86 ? 8.679 11.044 -3.486 1.00 96.25 86 LYS A CA 1
ATOM 667 C C . LYS A 1 86 ? 8.203 9.974 -2.502 1.00 96.25 86 LYS A C 1
ATOM 669 O O . LYS A 1 86 ? 8.808 9.830 -1.446 1.00 96.25 86 LYS A O 1
ATOM 674 N N . LYS A 1 87 ? 7.212 9.176 -2.904 1.00 96.50 87 LYS A N 1
ATOM 675 C CA . LYS A 1 87 ? 6.648 8.069 -2.117 1.00 96.50 87 LYS A CA 1
ATOM 676 C C . LYS A 1 87 ? 7.709 7.044 -1.698 1.00 96.50 87 LYS A C 1
ATOM 678 O O . LYS A 1 87 ? 7.808 6.717 -0.525 1.00 96.50 87 LYS A O 1
ATOM 683 N N . LEU A 1 88 ? 8.589 6.625 -2.611 1.00 96.50 88 LEU A N 1
ATOM 684 C CA . LEU A 1 88 ? 9.682 5.696 -2.293 1.00 96.50 88 LEU A CA 1
ATOM 685 C C . LEU A 1 88 ? 10.674 6.246 -1.254 1.00 96.50 88 LEU A C 1
ATOM 687 O O . LEU A 1 88 ? 11.227 5.458 -0.499 1.00 96.50 88 LEU A O 1
ATOM 691 N N . ARG A 1 89 ? 10.900 7.566 -1.182 1.00 95.44 89 ARG A N 1
ATOM 692 C CA . ARG A 1 89 ? 11.715 8.159 -0.103 1.00 95.44 89 ARG A CA 1
ATOM 693 C C . ARG A 1 89 ? 10.960 8.220 1.221 1.00 95.44 89 ARG A C 1
ATOM 695 O O . ARG A 1 89 ? 11.548 7.915 2.247 1.00 95.44 89 ARG A O 1
ATOM 702 N N . GLN A 1 90 ? 9.672 8.575 1.189 1.00 94.88 90 GLN A N 1
ATOM 703 C CA . GLN A 1 90 ? 8.811 8.610 2.382 1.00 94.88 90 GLN A CA 1
ATOM 704 C C . GLN A 1 90 ? 8.754 7.247 3.091 1.00 94.88 90 GLN A C 1
ATOM 706 O O . GLN A 1 90 ? 8.721 7.207 4.314 1.00 94.88 90 GLN A O 1
ATOM 711 N N . HIS A 1 91 ? 8.819 6.152 2.327 1.00 94.69 91 HIS A N 1
ATOM 712 C CA . HIS A 1 91 ? 8.843 4.774 2.839 1.00 94.69 91 HIS A CA 1
ATOM 713 C C . HIS A 1 91 ? 10.257 4.172 2.968 1.00 94.69 91 HIS A C 1
ATOM 715 O O . HIS A 1 91 ? 10.401 2.962 3.081 1.00 94.69 91 HIS A O 1
ATOM 721 N N . GLY A 1 92 ? 11.330 4.969 2.868 1.00 93.69 92 GLY A N 1
ATOM 722 C CA . GLY A 1 92 ? 12.718 4.485 3.001 1.00 93.69 92 GLY A CA 1
ATOM 723 C C . GLY A 1 92 ? 13.224 3.542 1.890 1.00 93.69 92 GLY A C 1
ATOM 724 O O . GLY A 1 92 ? 14.382 3.132 1.908 1.00 93.69 92 GLY A O 1
ATOM 725 N N . LEU A 1 93 ? 12.401 3.241 0.880 1.00 92.62 93 LEU A N 1
ATOM 726 C CA . LEU A 1 93 ? 12.691 2.342 -0.250 1.00 92.62 93 LEU A CA 1
ATOM 727 C C . LEU A 1 93 ? 13.640 2.945 -1.305 1.00 92.62 93 LEU A C 1
ATOM 729 O O . LEU A 1 93 ? 13.985 2.295 -2.294 1.00 92.62 93 LEU A O 1
ATOM 733 N N . LEU A 1 94 ? 14.051 4.201 -1.135 1.00 90.19 94 LEU A N 1
ATOM 734 C CA . LEU A 1 94 ? 15.063 4.851 -1.955 1.00 90.19 94 LEU A CA 1
ATOM 735 C C . LEU A 1 94 ? 15.984 5.668 -1.055 1.00 90.19 94 LEU A C 1
ATOM 737 O O . LEU A 1 94 ? 15.529 6.629 -0.439 1.00 90.19 94 LEU A O 1
ATOM 741 N N . ALA A 1 95 ? 17.275 5.326 -1.042 1.00 79.69 95 ALA A N 1
ATOM 742 C CA . ALA A 1 95 ? 18.277 6.104 -0.325 1.00 79.69 95 ALA A CA 1
ATOM 743 C C . ALA A 1 95 ? 18.194 7.585 -0.722 1.00 79.69 95 ALA A C 1
ATOM 745 O O . ALA A 1 95 ? 18.168 7.929 -1.914 1.00 79.69 95 ALA A O 1
ATOM 746 N N . GLU A 1 96 ? 18.180 8.470 0.274 1.00 64.06 96 GLU A N 1
ATOM 747 C CA . GLU A 1 96 ? 18.470 9.870 0.015 1.00 64.06 96 GLU A CA 1
ATOM 748 C C . GLU A 1 96 ? 19.903 9.953 -0.506 1.00 64.0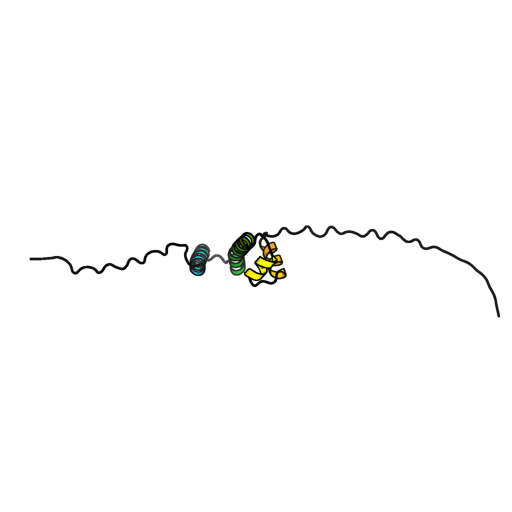6 96 GLU A C 1
ATOM 750 O O . GLU A 1 96 ? 20.861 9.564 0.160 1.00 64.06 96 GLU A O 1
ATOM 755 N N . SER A 1 97 ? 20.062 10.446 -1.733 1.00 57.44 97 SER A N 1
ATOM 756 C CA . SER A 1 97 ? 21.365 10.924 -2.163 1.00 57.44 97 SER A CA 1
ATOM 757 C C . SER A 1 97 ? 21.717 12.098 -1.255 1.00 57.44 97 SER A C 1
ATOM 759 O O . SER A 1 97 ? 21.046 13.128 -1.356 1.00 57.44 97 SER A O 1
ATOM 761 N N . GLU A 1 98 ? 22.724 11.898 -0.400 1.00 50.41 98 GLU A N 1
ATOM 762 C CA . GLU A 1 98 ? 23.389 12.894 0.453 1.00 50.41 98 GLU A CA 1
ATOM 763 C C . GLU A 1 98 ? 23.204 14.336 -0.052 1.00 50.41 98 GLU A C 1
ATOM 765 O O . GLU A 1 98 ? 23.414 14.585 -1.251 1.00 50.41 98 GLU A O 1
ATOM 770 N N . PRO A 1 99 ? 22.863 15.300 0.829 1.00 58.06 99 PRO A N 1
ATOM 771 C CA . PRO A 1 99 ? 22.632 16.680 0.422 1.00 58.06 99 PRO A CA 1
ATOM 772 C C . PRO A 1 99 ? 23.827 17.182 -0.399 1.00 58.06 99 PRO A C 1
ATOM 774 O O . PRO A 1 99 ? 24.980 16.908 -0.048 1.00 58.06 99 PRO A O 1
ATOM 777 N N . PRO A 1 100 ? 23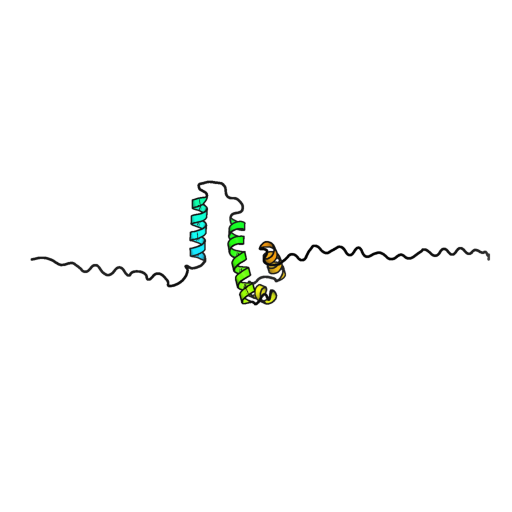.588 17.886 -1.521 1.00 53.41 100 PRO A N 1
ATOM 778 C CA . PRO A 1 100 ? 24.626 18.142 -2.506 1.00 53.41 100 PRO A CA 1
ATOM 779 C C . PRO A 1 100 ? 25.782 18.904 -1.862 1.00 53.41 100 PRO A C 1
ATOM 781 O O . PRO A 1 100 ? 25.649 20.091 -1.554 1.00 53.41 100 PRO A O 1
ATOM 784 N N . LYS A 1 101 ? 26.928 18.222 -1.684 1.00 52.75 101 LYS A N 1
ATOM 785 C CA . LYS A 1 101 ? 28.169 18.828 -1.182 1.00 52.75 101 LYS A CA 1
ATOM 786 C C . LYS A 1 101 ? 28.415 20.100 -1.972 1.00 52.75 101 LYS A C 1
ATOM 788 O O . LYS A 1 101 ? 28.685 20.038 -3.175 1.00 52.75 101 LYS A O 1
ATOM 793 N N . SER A 1 102 ? 28.278 21.245 -1.304 1.00 56.81 102 SER A N 1
ATOM 794 C CA . SER A 1 102 ? 28.325 22.532 -1.982 1.00 56.81 102 SER A CA 1
ATOM 795 C C . SER A 1 102 ? 29.699 22.696 -2.624 1.00 56.81 102 SER A C 1
ATOM 797 O O 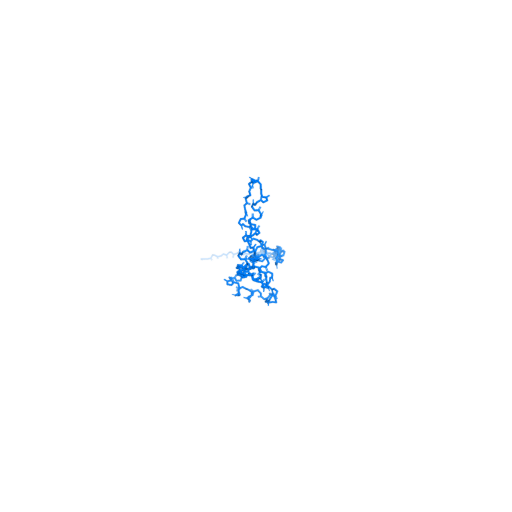. SER A 1 102 ? 30.710 22.946 -1.966 1.00 56.81 102 SER A O 1
ATOM 799 N N . LYS A 1 103 ? 29.754 22.553 -3.953 1.00 57.38 103 LYS A N 1
ATOM 800 C CA . LYS A 1 103 ? 30.906 23.001 -4.727 1.00 57.38 103 LYS A CA 1
ATOM 801 C C . LYS A 1 103 ? 30.888 24.523 -4.670 1.00 57.38 103 LYS A C 1
ATOM 803 O O . LYS A 1 103 ? 30.388 25.175 -5.583 1.00 57.38 103 LYS A O 1
ATOM 808 N N . ARG A 1 104 ? 31.433 25.086 -3.581 1.00 58.50 104 ARG A N 1
ATOM 809 C CA . ARG A 1 104 ? 31.899 26.474 -3.521 1.00 58.50 104 ARG A CA 1
ATOM 810 C C . ARG A 1 104 ? 32.883 26.628 -4.670 1.00 58.50 104 ARG A C 1
ATOM 812 O O . ARG A 1 104 ? 34.055 26.287 -4.540 1.00 58.50 104 ARG A O 1
ATOM 819 N N . SER A 1 105 ? 32.374 27.075 -5.815 1.00 55.19 105 SER A N 1
ATOM 820 C CA . SER A 1 105 ? 33.191 27.370 -6.979 1.00 55.19 105 SER A CA 1
ATOM 821 C C . SER A 1 105 ? 34.172 28.448 -6.553 1.00 55.19 105 SER A C 1
ATOM 823 O O . SER A 1 105 ? 33.779 29.587 -6.286 1.00 55.19 105 SER A O 1
ATOM 825 N N . ALA A 1 106 ? 35.437 28.059 -6.394 1.00 61.88 106 ALA A N 1
ATOM 826 C CA . ALA A 1 106 ? 36.504 28.982 -6.074 1.00 61.88 106 ALA A CA 1
ATOM 827 C C . ALA A 1 106 ? 36.589 29.977 -7.231 1.00 61.88 106 ALA A C 1
ATOM 829 O O . ALA A 1 106 ? 37.074 29.648 -8.316 1.00 61.88 106 ALA A O 1
ATOM 830 N N . ARG A 1 107 ? 36.057 31.184 -7.007 1.00 61.00 107 ARG A N 1
ATOM 831 C CA . ARG A 1 107 ? 36.015 32.272 -7.982 1.00 61.00 107 ARG A CA 1
ATOM 832 C C . ARG A 1 107 ? 37.447 32.770 -8.184 1.00 61.00 107 ARG A C 1
ATOM 834 O O . ARG A 1 107 ? 37.892 33.707 -7.528 1.00 61.00 107 ARG A O 1
ATOM 841 N N . ARG A 1 108 ? 38.191 32.047 -9.026 1.00 59.50 108 ARG A N 1
ATOM 842 C CA . ARG A 1 108 ? 39.613 32.263 -9.301 1.00 59.50 108 ARG A CA 1
ATOM 843 C C . ARG A 1 108 ? 39.793 33.690 -9.815 1.00 59.50 108 ARG A C 1
ATOM 845 O O . ARG A 1 108 ? 39.059 34.126 -10.699 1.00 59.50 108 ARG A O 1
ATOM 852 N N . GLY A 1 109 ? 40.692 34.428 -9.167 1.00 57.19 109 GLY A N 1
ATOM 853 C CA . GLY A 1 109 ? 40.732 35.883 -9.264 1.00 57.19 109 GLY A CA 1
ATOM 854 C C . GLY A 1 109 ? 41.071 36.407 -10.658 1.00 57.19 109 GLY A C 1
ATOM 855 O O . GLY A 1 109 ? 41.737 35.742 -11.451 1.00 57.19 109 GLY A O 1
ATOM 856 N N . LYS A 1 110 ? 40.663 37.651 -10.917 1.00 60.75 110 LYS A N 1
ATOM 857 C CA . LYS A 1 110 ? 41.196 38.477 -12.002 1.00 60.75 110 LYS A CA 1
ATOM 858 C C . LYS A 1 110 ? 41.617 39.812 -11.395 1.00 60.75 110 LYS A C 1
ATOM 860 O O . LYS A 1 110 ? 40.785 40.513 -10.826 1.00 60.75 110 LYS A O 1
ATOM 865 N N . ALA A 1 111 ? 42.914 40.105 -11.441 1.00 57.38 111 ALA A N 1
ATOM 866 C CA . ALA A 1 111 ? 43.476 41.321 -10.863 1.00 57.38 111 ALA A CA 1
ATOM 867 C C . ALA A 1 111 ? 43.087 42.562 -11.693 1.00 57.38 111 ALA A C 1
ATOM 869 O O . ALA A 1 111 ? 43.005 42.458 -12.921 1.00 57.38 111 ALA A O 1
ATOM 870 N N . PRO A 1 112 ? 42.880 43.735 -11.067 1.00 59.41 112 PRO A N 1
ATOM 871 C CA . PRO A 1 112 ? 42.726 44.989 -11.790 1.00 59.41 112 PRO A CA 1
ATOM 872 C C . PRO A 1 112 ? 44.095 45.497 -12.263 1.00 59.41 112 PRO A C 1
ATOM 874 O O . PRO A 1 112 ? 44.952 45.863 -11.461 1.00 59.41 112 PRO A O 1
ATOM 877 N N . THR A 1 113 ? 44.306 45.544 -13.577 1.00 67.62 113 THR A N 1
ATOM 878 C CA . THR A 1 113 ? 45.466 46.211 -14.182 1.00 67.62 113 THR A CA 1
ATOM 879 C C . THR A 1 113 ? 45.248 47.722 -14.177 1.00 67.62 113 THR A C 1
ATOM 881 O O . THR A 1 113 ? 44.339 48.216 -14.842 1.00 67.62 113 THR A O 1
ATOM 884 N N . ASN A 1 114 ? 46.078 48.457 -13.440 1.00 59.03 114 ASN A N 1
ATOM 885 C CA . ASN A 1 114 ? 46.041 49.917 -13.399 1.00 59.03 114 ASN A CA 1
ATOM 886 C C . ASN A 1 114 ? 46.957 50.496 -14.492 1.00 59.03 114 ASN A C 1
ATOM 888 O O . ASN A 1 114 ? 48.153 50.214 -14.491 1.00 59.03 114 ASN A O 1
ATOM 892 N N . SER A 1 115 ? 46.422 51.317 -15.400 1.00 61.38 115 SER A N 1
ATOM 893 C CA . SER A 1 115 ? 47.203 52.009 -16.436 1.00 61.38 115 SER A CA 1
ATOM 894 C C . SER A 1 115 ? 46.824 53.489 -16.503 1.00 61.38 115 SER A C 1
ATOM 896 O O . SER A 1 115 ? 45.788 53.863 -17.053 1.00 61.38 115 SER A O 1
ATOM 898 N N . LYS A 1 116 ? 47.687 54.333 -15.932 1.00 55.12 116 LYS A N 1
ATOM 899 C CA . LYS A 1 116 ? 47.562 55.794 -15.890 1.00 55.12 116 LYS A CA 1
ATOM 900 C C . LYS A 1 116 ? 48.528 56.425 -16.896 1.00 55.12 116 LYS A C 1
ATOM 902 O O . LYS A 1 116 ? 49.724 56.472 -16.632 1.00 55.12 116 LYS A O 1
ATOM 907 N N . THR A 1 117 ? 47.999 56.973 -17.987 1.00 56.09 117 THR A N 1
ATOM 908 C CA . THR A 1 117 ? 48.709 57.854 -18.940 1.00 56.09 117 THR A CA 1
ATOM 909 C C . THR A 1 117 ? 47.710 58.910 -19.436 1.00 56.09 117 THR A C 1
ATOM 911 O O . THR A 1 117 ? 46.741 58.561 -20.096 1.00 56.09 117 THR A O 1
ATOM 914 N N . THR A 1 118 ? 47.690 60.140 -18.911 1.00 53.41 118 THR A N 1
ATOM 915 C CA . THR A 1 118 ? 48.536 61.307 -19.264 1.00 53.41 118 THR A CA 1
ATOM 916 C C . THR A 1 118 ? 48.343 61.868 -20.680 1.00 53.41 118 THR A C 1
ATOM 918 O O . THR A 1 118 ? 48.556 61.156 -21.650 1.00 53.41 118 THR A O 1
ATOM 921 N N . SER A 1 119 ? 48.172 63.201 -20.742 1.00 50.16 119 SER A N 1
ATOM 922 C CA . SER A 1 119 ? 48.597 64.111 -21.831 1.00 50.16 119 SER A CA 1
ATOM 923 C C . SER A 1 119 ? 47.573 64.599 -22.889 1.00 50.16 119 SER A C 1
ATOM 925 O O . SER A 1 119 ? 47.506 64.069 -23.986 1.00 50.16 119 SER A O 1
ATOM 927 N N . LYS A 1 120 ? 46.971 65.771 -22.593 1.00 52.44 120 LYS A N 1
ATOM 928 C CA . LYS A 1 120 ? 47.228 67.071 -23.285 1.00 52.44 120 LYS A CA 1
ATOM 929 C C . LYS A 1 120 ? 46.766 67.288 -24.747 1.00 52.44 120 LYS A C 1
ATOM 931 O O . LYS A 1 120 ? 47.231 66.626 -25.661 1.00 52.44 120 LYS A O 1
ATOM 936 N N . GLY A 1 121 ? 46.084 68.424 -24.961 1.00 55.47 121 GLY A N 1
ATOM 937 C CA . GLY A 1 121 ? 45.974 69.136 -26.254 1.00 55.47 121 GLY A CA 1
ATOM 938 C C . GLY A 1 121 ? 44.554 69.095 -26.840 1.00 55.47 121 GLY A C 1
ATOM 939 O O . GLY A 1 121 ? 44.084 68.018 -27.161 1.00 55.47 121 GLY A O 1
ATOM 940 N N . LYS A 1 122 ? 43.757 70.173 -26.883 1.00 55.69 122 LYS A N 1
ATOM 941 C CA . LYS A 1 122 ? 43.957 71.527 -27.456 1.00 55.69 122 LYS A CA 1
ATOM 942 C C . LYS A 1 122 ? 43.881 71.557 -28.992 1.00 55.69 122 LYS A C 1
ATOM 944 O O . LYS A 1 122 ? 44.920 71.672 -29.641 1.00 55.69 122 LYS A O 1
ATOM 949 N N . ARG A 1 123 ? 42.664 71.625 -29.534 1.00 53.22 123 ARG A N 1
ATOM 950 C CA . ARG A 1 123 ? 42.166 72.779 -30.306 1.00 53.22 123 ARG A CA 1
ATOM 951 C C . ARG A 1 123 ? 40.662 72.682 -30.525 1.00 53.22 123 ARG A C 1
ATOM 953 O O . ARG A 1 123 ? 40.164 71.541 -30.469 1.00 53.22 123 ARG A O 1
#

Foldseek 3Di:
DDDDDDDPDPPPPPPDPPDDPDPVVVLVVVVVVVVVVCVPPDDPPPVVVSVLVPLLVLLVVLCVVVVNPLVSSCVVVVHDSVVSVVSCVVNVVDDPPPDPPDPPPPPPDDDDDDDDDDDDDDD

Sequence (123 aa):
MKPPKHSAAPKRRKKKPSGPPPLRDSASEAIGHFLETLDGEPCSELYDMVLHQVEEPLFKAVLDYTQYNQSHAAAMLGLNRGTLRKKLRQHGLLAESEPPKSKRSARRGKAPTNSKTTSKGKR

pLDDT: mean 80.7, std 17.68, range [49.72, 98.44]